Protein AF-A0A5N5CTV5-F1 (afdb_monomer_lite)

Organism: NCBI:txid45133

Sequence (169 aa):
MSIPQRLSPPIEELRQFYVGKDINDVPKPAAILDVAIARRHCQSMLDATRALGVGFRAHVKTHKTTQLALLQAGGTSSHTSSPTSPAHFIASTLPEIQHLVPALHSLRSAGRHPVTILYGIPLPPSHVPRLAALARSLGPGTVAVMLDHPSQLASLALFAQLAGFPAGV

Radius of gyration: 18.11 Å; chains: 1; bounding box: 42×44×49 Å

Foldseek 3Di:
DDDDDDDDPPPVVVCVVPPPDDPVPDDPPDDDDDPVVLLVVLVVVVVVCVVVVHDDAAECAVPLDLVSLCSNQVHDDDPPPDLARARHYEYQDLVSLVNCLVVLVVNVVSSYPPAAYENPDADDLVCLLSVLVSDLSNDPPHYAYDHDDPVCVVSQVSSCVNNVHGHHD

pLDDT: mean 91.39, std 12.61, range [36.88, 98.69]

Secondary structure (DSSP, 8-state):
-PPP--PPPPHHHHHHHHTT--GGGS-SS-----HHHHHHHHHHHHHHHHHHT----EEGGGT--HHHHHHHTT-SS-TT--TT--EEEEESSHHHHHHHHHHHHHHHHTT--SEEEEEEEE--GGGHHHHHHHHHHH-TTSEEEE-SSGGGHHHHHHHHHHHSSPPB-

InterPro domains:
  IPR029066 PLP-binding barrel [G3DSA:3.20.20.10] (36-169)
  IPR051466 D-amino acid metabolism enzyme [PTHR28004] (19-169)

Structure (mmCIF, N/CA/C/O backbone):
data_AF-A0A5N5CTV5-F1
#
_entry.id   AF-A0A5N5CTV5-F1
#
loop_
_atom_site.group_PDB
_atom_site.id
_atom_site.type_symbol
_atom_site.label_atom_id
_atom_site.label_alt_id
_atom_site.label_comp_id
_atom_site.label_asym_id
_atom_site.label_entity_id
_atom_site.label_seq_id
_atom_site.pdbx_PDB_ins_code
_atom_site.Cartn_x
_atom_site.Cartn_y
_atom_site.Cartn_z
_atom_site.occupancy
_atom_site.B_iso_or_equiv
_atom_site.auth_seq_id
_atom_site.auth_comp_id
_atom_site.auth_asym_id
_atom_site.auth_atom_id
_atom_site.pdbx_PDB_model_num
ATOM 1 N N . MET A 1 1 ? 11.169 23.265 -1.125 1.00 43.56 1 MET A N 1
ATOM 2 C CA . MET A 1 1 ? 12.251 22.810 -2.025 1.00 43.56 1 MET A CA 1
ATOM 3 C C . MET A 1 1 ? 11.963 21.376 -2.439 1.00 43.56 1 MET A C 1
ATOM 5 O O . MET A 1 1 ? 11.610 20.583 -1.574 1.00 43.56 1 MET A O 1
ATOM 9 N N . SER A 1 2 ? 12.042 21.048 -3.729 1.00 60.78 2 SER A N 1
ATOM 10 C CA . SER A 1 2 ? 11.920 19.664 -4.202 1.00 60.78 2 SER A CA 1
ATOM 11 C C . SER A 1 2 ? 13.184 18.886 -3.838 1.00 60.78 2 SER A C 1
ATOM 13 O O . SER A 1 2 ? 14.287 19.323 -4.157 1.00 60.78 2 SER A O 1
ATOM 15 N N . ILE A 1 3 ? 13.032 17.749 -3.164 1.00 67.25 3 ILE A N 1
ATOM 16 C CA . ILE A 1 3 ? 14.149 16.851 -2.851 1.00 67.25 3 ILE A CA 1
ATOM 17 C C . ILE A 1 3 ? 14.692 16.294 -4.181 1.00 67.25 3 ILE A C 1
ATOM 19 O O . ILE A 1 3 ? 13.878 15.806 -4.969 1.00 67.25 3 ILE A O 1
ATOM 23 N N . PRO A 1 4 ? 16.010 16.339 -4.456 1.00 65.81 4 PRO A N 1
ATOM 24 C CA . PRO A 1 4 ? 16.580 15.731 -5.656 1.00 65.81 4 PRO A CA 1
ATOM 25 C C . PRO A 1 4 ? 16.233 14.240 -5.716 1.00 65.81 4 PRO A C 1
ATOM 27 O O . PRO A 1 4 ? 16.532 13.490 -4.787 1.00 65.81 4 PRO A O 1
ATOM 30 N N . GLN A 1 5 ? 15.585 13.807 -6.796 1.00 67.88 5 GLN A N 1
ATOM 31 C CA . GLN A 1 5 ? 15.251 12.401 -7.024 1.00 67.88 5 GLN A CA 1
ATOM 32 C C . GLN A 1 5 ? 16.053 11.870 -8.207 1.00 67.88 5 GLN A C 1
ATOM 34 O O . GLN A 1 5 ? 16.135 12.518 -9.250 1.00 67.88 5 GLN A O 1
ATOM 39 N N . ARG A 1 6 ? 16.623 10.669 -8.064 1.00 74.88 6 ARG A N 1
ATOM 40 C CA . ARG A 1 6 ? 17.138 9.918 -9.212 1.00 74.88 6 ARG A CA 1
ATOM 41 C C . ARG A 1 6 ? 15.937 9.532 -10.073 1.00 74.88 6 ARG A C 1
ATOM 43 O O . ARG A 1 6 ? 15.120 8.719 -9.647 1.00 74.88 6 ARG A O 1
ATOM 50 N N . LEU A 1 7 ? 15.829 10.130 -11.254 1.00 74.44 7 LEU A N 1
ATOM 51 C CA . LEU A 1 7 ? 14.768 9.805 -12.200 1.00 74.44 7 LEU A CA 1
ATOM 52 C C . LEU A 1 7 ? 15.008 8.399 -12.754 1.00 74.44 7 LEU A C 1
ATOM 54 O O . LEU A 1 7 ? 16.109 8.075 -13.199 1.00 74.44 7 LEU A O 1
ATOM 58 N N . SER A 1 8 ? 13.983 7.552 -12.697 1.00 79.06 8 SER A N 1
ATOM 59 C CA . SER A 1 8 ? 13.979 6.313 -13.470 1.00 79.06 8 SER A CA 1
ATOM 60 C C . SER A 1 8 ? 13.795 6.653 -14.952 1.00 79.06 8 SER A C 1
ATOM 62 O O . SER A 1 8 ? 13.050 7.591 -15.251 1.00 79.06 8 SER A O 1
ATOM 64 N N . PRO A 1 9 ? 14.425 5.904 -15.874 1.00 88.81 9 PRO A N 1
ATOM 65 C CA . PRO A 1 9 ? 14.147 6.049 -17.296 1.00 88.81 9 PRO A CA 1
ATOM 66 C C . PRO A 1 9 ? 12.643 5.901 -17.583 1.00 88.81 9 PRO A C 1
ATOM 68 O O . PRO A 1 9 ? 11.956 5.162 -16.861 1.00 88.81 9 PRO A O 1
ATOM 71 N N . PRO A 1 10 ? 12.113 6.573 -18.619 1.00 91.06 10 PRO A N 1
ATOM 72 C CA . PRO A 1 10 ? 10.740 6.383 -19.066 1.00 91.06 10 PRO A CA 1
ATOM 73 C C . PRO A 1 10 ? 10.404 4.901 -19.279 1.00 91.06 10 PRO A C 1
ATOM 75 O O . PRO A 1 10 ? 11.216 4.125 -19.781 1.00 91.06 10 PRO A O 1
ATOM 78 N N . ILE A 1 11 ? 9.172 4.506 -18.938 1.00 89.88 11 ILE A N 1
ATOM 79 C CA . ILE A 1 11 ? 8.720 3.106 -19.047 1.00 89.88 11 ILE A CA 1
ATOM 80 C C . ILE A 1 11 ? 8.881 2.546 -20.468 1.00 89.88 11 ILE A C 1
ATOM 82 O O . ILE A 1 11 ? 9.122 1.354 -20.633 1.00 89.88 11 ILE A O 1
ATOM 86 N N . GLU A 1 12 ? 8.759 3.398 -21.485 1.00 94.19 12 GLU A N 1
ATOM 87 C CA . GLU A 1 12 ? 8.838 2.988 -22.884 1.00 94.19 12 GLU A CA 1
ATOM 88 C C . GLU A 1 12 ? 10.271 2.677 -23.322 1.00 94.19 12 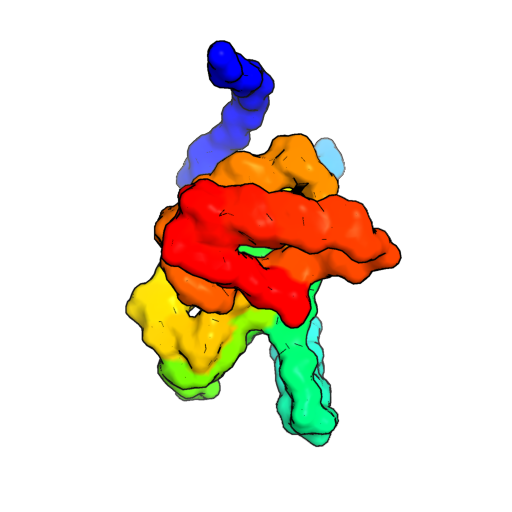GLU A C 1
ATOM 90 O O . GLU A 1 12 ? 10.499 1.671 -23.986 1.00 94.19 12 GLU A O 1
ATOM 95 N N . GLU A 1 13 ? 11.254 3.449 -22.855 1.00 94.62 13 GLU A N 1
ATOM 96 C CA . GLU A 1 13 ? 12.671 3.140 -23.077 1.00 94.62 13 GLU A CA 1
ATOM 97 C C . GLU A 1 13 ? 13.050 1.809 -22.417 1.00 94.62 13 GLU A C 1
ATOM 99 O O . GLU A 1 13 ? 13.717 0.969 -23.021 1.00 94.62 13 GLU A O 1
ATOM 104 N N . LEU A 1 14 ? 12.553 1.566 -21.198 1.00 93.56 14 LEU A N 1
ATOM 105 C CA . LEU A 1 14 ? 12.747 0.283 -20.521 1.00 93.56 14 LEU A CA 1
ATOM 106 C C . LEU A 1 14 ? 12.121 -0.869 -21.320 1.00 93.56 14 LEU A C 1
ATOM 108 O O . LEU A 1 14 ? 12.722 -1.935 -21.434 1.00 93.56 14 LEU A O 1
ATOM 112 N N . ARG A 1 15 ? 10.933 -0.676 -21.904 1.00 94.62 15 ARG A N 1
ATOM 113 C CA . ARG A 1 15 ? 10.295 -1.705 -22.736 1.00 94.62 15 ARG A CA 1
ATOM 114 C C . ARG A 1 15 ? 11.095 -2.005 -23.991 1.00 94.62 15 ARG A C 1
ATOM 116 O O . ARG A 1 15 ? 11.335 -3.175 -24.258 1.00 94.62 15 ARG A O 1
ATOM 123 N N . GLN A 1 16 ? 11.532 -0.980 -24.717 1.00 94.69 16 GLN A N 1
ATOM 124 C CA . GLN A 1 16 ? 12.362 -1.148 -25.911 1.00 94.69 16 GLN A CA 1
ATOM 125 C C . GLN A 1 16 ? 13.654 -1.909 -25.601 1.00 94.69 16 GLN A C 1
ATOM 127 O O . GLN A 1 16 ? 14.104 -2.726 -26.402 1.00 94.69 16 GLN A O 1
ATOM 132 N N . PHE A 1 17 ? 14.232 -1.670 -24.421 1.00 93.31 17 PHE A N 1
ATOM 133 C CA . PHE A 1 17 ? 15.456 -2.337 -24.005 1.00 93.31 17 PHE A CA 1
ATOM 134 C C . PHE A 1 17 ? 15.232 -3.800 -23.579 1.00 93.31 17 PHE A C 1
ATOM 136 O O . PHE A 1 17 ? 16.002 -4.668 -23.986 1.00 93.31 17 PHE A O 1
ATOM 143 N N . TYR A 1 18 ? 1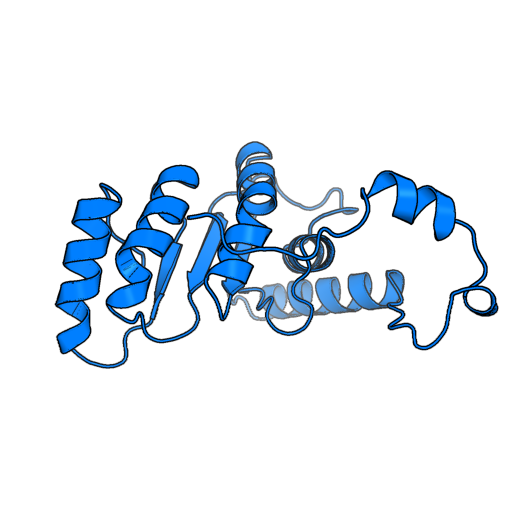4.197 -4.085 -22.775 1.00 94.25 18 TYR A N 1
ATOM 144 C CA . TYR A 1 18 ? 14.025 -5.386 -22.105 1.00 94.25 18 TYR A CA 1
ATOM 145 C C . TYR A 1 18 ? 12.999 -6.335 -22.746 1.00 94.25 18 TYR A C 1
ATOM 147 O O . TYR A 1 18 ? 13.111 -7.549 -22.577 1.00 94.25 18 TYR A O 1
ATOM 155 N N . VAL A 1 19 ? 11.970 -5.838 -23.438 1.00 95.19 19 VAL A N 1
ATOM 156 C CA . VAL A 1 19 ? 10.891 -6.694 -23.964 1.00 95.19 19 VAL A CA 1
ATOM 157 C C . VAL A 1 19 ? 11.394 -7.509 -25.156 1.00 95.19 19 VAL A C 1
ATOM 159 O O . VAL A 1 19 ? 11.994 -6.975 -26.083 1.00 95.19 19 VAL A O 1
ATOM 162 N N . GLY A 1 20 ? 11.132 -8.819 -25.131 1.00 95.19 20 GLY A N 1
ATOM 163 C CA . GLY A 1 20 ? 11.541 -9.754 -26.185 1.00 95.19 20 GLY A CA 1
ATOM 164 C C . GLY A 1 20 ? 13.004 -10.204 -26.114 1.00 95.19 20 GLY A C 1
ATOM 165 O O . GLY A 1 20 ? 13.420 -10.994 -26.956 1.00 95.19 20 GLY A O 1
ATOM 166 N N . LYS A 1 21 ? 13.782 -9.730 -25.132 1.00 94.44 21 LYS A N 1
ATOM 167 C CA . LYS A 1 21 ? 15.146 -10.213 -24.879 1.00 94.44 21 LYS A CA 1
ATOM 168 C C . LYS A 1 21 ? 15.129 -11.558 -24.161 1.00 94.44 21 LYS A C 1
ATOM 170 O O . LYS A 1 21 ? 14.240 -11.815 -23.347 1.00 94.44 21 LYS A O 1
ATOM 175 N N . ASP A 1 22 ? 16.141 -12.380 -24.428 1.00 95.81 22 ASP A N 1
ATOM 176 C CA . ASP A 1 22 ? 16.405 -13.557 -23.609 1.00 95.81 22 ASP A CA 1
ATOM 177 C C . ASP A 1 22 ? 16.900 -13.119 -22.221 1.00 95.81 22 ASP A C 1
ATOM 179 O O . ASP A 1 22 ? 17.615 -12.124 -22.074 1.00 95.81 22 ASP A O 1
ATOM 183 N N . ILE A 1 23 ? 16.524 -13.863 -21.180 1.00 94.25 23 ILE A N 1
ATOM 184 C CA . ILE A 1 23 ? 16.928 -13.582 -19.794 1.00 94.25 23 ILE A CA 1
ATOM 185 C C . ILE A 1 23 ? 18.457 -13.546 -19.628 1.00 94.25 23 ILE A C 1
ATOM 187 O O . ILE A 1 23 ? 18.971 -12.825 -18.772 1.00 94.25 23 ILE A O 1
ATOM 191 N N . ASN A 1 24 ? 19.194 -14.293 -20.453 1.00 94.94 24 ASN A N 1
ATOM 192 C CA . ASN A 1 24 ? 20.650 -14.345 -20.409 1.00 94.94 24 ASN A CA 1
ATOM 193 C C . ASN A 1 24 ? 21.316 -13.065 -20.932 1.00 94.94 24 ASN A C 1
ATOM 195 O O . ASN A 1 24 ? 22.446 -12.786 -20.514 1.00 94.94 24 ASN A O 1
ATOM 199 N N 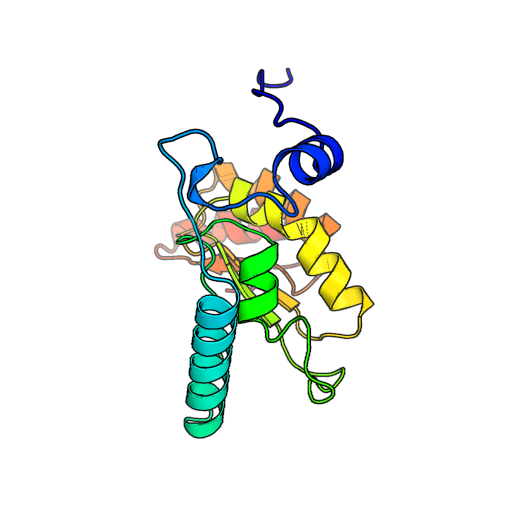. ASP A 1 25 ? 20.602 -12.283 -21.749 1.00 94.44 25 ASP A N 1
ATOM 200 C CA . ASP A 1 25 ? 21.063 -11.029 -22.362 1.00 94.44 25 ASP A CA 1
ATOM 201 C C . ASP A 1 25 ? 20.769 -9.792 -21.497 1.00 94.44 25 ASP A C 1
ATOM 203 O O . ASP A 1 25 ? 21.207 -8.680 -21.798 1.00 94.44 25 ASP A O 1
ATOM 207 N N . VAL A 1 26 ? 20.024 -9.963 -20.402 1.00 93.94 26 VAL A N 1
ATOM 208 C CA . VAL A 1 26 ? 19.707 -8.885 -19.459 1.00 93.94 26 VAL A CA 1
ATOM 209 C C . VAL A 1 26 ? 20.959 -8.517 -18.637 1.00 93.94 26 VAL A C 1
ATOM 211 O O . VAL A 1 26 ? 21.629 -9.421 -18.126 1.00 93.94 26 VAL A O 1
ATOM 214 N N . PRO A 1 27 ? 21.283 -7.215 -18.447 1.00 93.19 27 PRO A N 1
ATOM 215 C CA . PRO A 1 27 ? 22.372 -6.772 -17.576 1.00 93.19 27 PRO A CA 1
ATOM 216 C C . PRO A 1 27 ? 22.260 -7.343 -16.158 1.00 93.19 27 PRO A C 1
ATOM 218 O O . PRO A 1 27 ? 21.211 -7.253 -15.524 1.00 93.19 27 PRO A O 1
ATOM 221 N N . LYS A 1 28 ? 23.357 -7.914 -15.649 1.00 93.44 28 LYS A N 1
ATOM 222 C CA . LYS A 1 28 ? 23.420 -8.584 -14.339 1.00 93.44 28 LYS A CA 1
ATOM 223 C C . LYS A 1 28 ? 24.148 -7.694 -13.317 1.00 93.44 28 LYS A C 1
ATOM 225 O O . LYS A 1 28 ? 25.105 -7.021 -13.697 1.00 93.44 28 LYS A O 1
ATOM 230 N N . PRO A 1 29 ? 23.763 -7.715 -12.027 1.00 94.44 29 PRO A N 1
ATOM 231 C CA . PRO A 1 29 ? 22.701 -8.530 -11.433 1.00 94.44 29 PRO A CA 1
ATOM 232 C C . PRO A 1 29 ? 21.296 -8.009 -11.772 1.00 94.44 29 PRO A C 1
ATOM 234 O O . PRO A 1 29 ? 21.056 -6.804 -11.769 1.00 94.44 29 PRO A O 1
ATOM 237 N N . ALA A 1 30 ? 20.357 -8.928 -12.009 1.00 92.50 30 ALA A N 1
ATOM 238 C CA . ALA A 1 30 ? 18.956 -8.613 -12.275 1.00 92.50 30 ALA A CA 1
ATOM 239 C C . ALA A 1 30 ? 18.029 -9.454 -11.393 1.00 92.50 30 ALA A C 1
ATOM 241 O O . ALA A 1 30 ? 18.211 -10.663 -11.256 1.00 92.50 30 ALA A O 1
ATOM 242 N N . ALA A 1 31 ? 17.009 -8.812 -10.821 1.00 93.69 31 ALA A N 1
ATOM 243 C CA . ALA A 1 31 ? 15.904 -9.507 -10.173 1.00 93.69 31 ALA A CA 1
ATOM 244 C C . ALA A 1 31 ? 14.870 -9.886 -11.240 1.00 93.69 31 ALA A C 1
ATOM 246 O O . ALA A 1 31 ? 14.235 -9.008 -11.826 1.00 93.69 31 ALA A O 1
ATOM 247 N N . ILE A 1 32 ? 14.708 -11.184 -11.491 1.00 94.00 32 ILE A N 1
ATOM 248 C CA . ILE A 1 32 ? 13.775 -11.700 -12.495 1.00 94.00 32 ILE A CA 1
ATOM 249 C C . ILE A 1 32 ? 12.552 -12.295 -11.805 1.00 94.00 32 ILE A C 1
ATOM 251 O O . ILE A 1 32 ? 12.667 -13.028 -10.824 1.00 94.00 32 ILE A O 1
ATOM 255 N N . LEU A 1 33 ? 11.374 -11.975 -12.335 1.00 94.88 33 LEU A N 1
ATOM 256 C CA . LEU A 1 33 ? 10.100 -12.504 -11.871 1.00 94.88 33 LEU A CA 1
ATOM 257 C C . LEU A 1 33 ? 9.446 -13.293 -12.998 1.00 94.88 33 LEU A C 1
ATOM 259 O O . LEU A 1 33 ? 9.125 -12.736 -14.047 1.00 94.88 33 LEU A O 1
ATOM 263 N N . ASP A 1 34 ? 9.193 -14.573 -12.751 1.00 95.81 34 ASP A N 1
ATOM 264 C CA . ASP A 1 34 ? 8.312 -15.357 -13.606 1.00 95.81 34 ASP A CA 1
ATOM 265 C C . ASP A 1 34 ? 6.863 -14.886 -13.393 1.00 95.81 34 ASP A C 1
ATOM 267 O O . ASP A 1 34 ? 6.252 -15.078 -12.334 1.00 95.81 34 ASP A O 1
ATOM 271 N N . VAL A 1 35 ? 6.314 -14.235 -14.419 1.00 93.44 35 VAL A N 1
ATOM 272 C CA . VAL A 1 35 ? 4.964 -13.664 -14.393 1.00 93.44 35 VAL A CA 1
ATOM 273 C C . VAL A 1 35 ? 3.891 -14.752 -14.291 1.00 93.44 35 VAL A C 1
ATOM 275 O O . VAL A 1 35 ? 2.859 -14.517 -13.660 1.00 93.44 35 VAL A O 1
ATOM 278 N N . ALA A 1 36 ? 4.104 -15.938 -14.868 1.00 95.06 36 ALA A N 1
ATOM 279 C CA . ALA A 1 36 ? 3.150 -17.041 -14.787 1.00 95.06 36 ALA A CA 1
ATOM 280 C C . ALA A 1 36 ? 3.081 -17.594 -13.358 1.00 95.06 36 ALA A C 1
ATOM 282 O O . ALA A 1 36 ? 1.990 -17.799 -12.818 1.00 95.06 36 ALA A O 1
ATOM 283 N N . ILE A 1 37 ? 4.235 -17.743 -12.704 1.00 96.44 37 ILE A N 1
ATOM 284 C CA . ILE A 1 37 ? 4.311 -18.142 -11.294 1.00 96.44 37 ILE A CA 1
ATOM 285 C C . ILE A 1 37 ? 3.669 -17.080 -10.395 1.00 96.44 37 ILE A C 1
ATOM 287 O O . ILE A 1 37 ? 2.859 -17.421 -9.532 1.00 96.44 37 ILE A O 1
ATOM 291 N N . ALA A 1 38 ? 3.962 -15.795 -10.615 1.00 95.44 38 ALA A N 1
ATOM 292 C CA . ALA A 1 38 ? 3.361 -14.711 -9.841 1.00 95.44 38 ALA A CA 1
ATOM 293 C C . ALA A 1 38 ? 1.827 -14.682 -9.968 1.00 95.44 38 ALA A C 1
ATOM 295 O O . ALA A 1 38 ? 1.128 -14.561 -8.958 1.00 95.44 38 ALA A O 1
ATOM 296 N N . ARG A 1 39 ? 1.295 -14.855 -11.188 1.00 94.88 39 ARG A N 1
ATOM 297 C CA . ARG A 1 39 ? -0.150 -14.985 -11.448 1.00 94.88 39 ARG A CA 1
ATOM 298 C C . ARG A 1 39 ? -0.745 -16.170 -10.696 1.00 94.88 39 ARG A C 1
ATOM 300 O O . ARG A 1 39 ? -1.731 -15.994 -9.985 1.00 94.88 39 ARG A O 1
ATOM 307 N N . ARG A 1 40 ? -0.118 -17.348 -10.797 1.00 95.81 40 ARG A N 1
ATOM 308 C CA . ARG A 1 40 ? -0.556 -18.562 -10.095 1.00 95.81 40 ARG A CA 1
ATOM 309 C C . ARG A 1 40 ? -0.602 -18.346 -8.584 1.00 95.81 40 ARG A C 1
ATOM 311 O O . ARG A 1 40 ? -1.611 -18.657 -7.971 1.00 95.81 40 ARG A O 1
ATOM 318 N N . HIS A 1 41 ? 0.444 -17.771 -7.990 1.00 96.31 41 HIS A N 1
ATOM 319 C CA . HIS A 1 41 ? 0.491 -17.514 -6.547 1.00 96.31 41 HIS A CA 1
ATOM 320 C C . HIS A 1 41 ? -0.594 -16.531 -6.090 1.00 96.31 41 HIS A C 1
ATOM 322 O O . HIS A 1 41 ? -1.233 -16.764 -5.064 1.00 96.31 41 HIS A O 1
ATOM 328 N N . CYS A 1 42 ? -0.842 -15.462 -6.855 1.00 95.31 42 CYS A N 1
ATOM 329 C CA . CYS A 1 42 ? -1.931 -14.531 -6.554 1.00 95.31 42 CYS A CA 1
ATOM 330 C C . CYS A 1 42 ? -3.292 -15.238 -6.620 1.00 95.31 42 CYS A C 1
ATOM 332 O O . CYS A 1 42 ? -4.094 -15.105 -5.699 1.00 95.31 42 CYS A O 1
ATOM 334 N N . GLN A 1 43 ? -3.524 -16.035 -7.667 1.00 94.44 43 GLN A N 1
ATOM 335 C CA . GLN A 1 43 ? -4.774 -16.769 -7.844 1.00 94.44 43 GLN A CA 1
ATOM 336 C C . GLN A 1 43 ? -5.001 -17.797 -6.727 1.00 94.44 43 GLN A C 1
ATOM 338 O O . GLN A 1 43 ? -6.078 -17.813 -6.139 1.00 94.44 43 GLN A O 1
ATOM 343 N N . SER A 1 44 ? -3.981 -18.582 -6.361 1.00 96.19 44 SER A N 1
ATOM 344 C CA . SER A 1 44 ? -4.077 -19.549 -5.260 1.00 96.19 44 SER A CA 1
ATOM 345 C C . SER A 1 44 ? -4.441 -18.884 -3.931 1.00 96.19 44 SER A C 1
ATOM 347 O O . SER A 1 44 ? -5.254 -19.427 -3.188 1.00 96.19 44 SER A O 1
ATOM 349 N N . MET A 1 45 ? -3.898 -17.696 -3.638 1.00 95.94 45 MET A N 1
ATOM 350 C CA . MET A 1 45 ? -4.282 -16.952 -2.434 1.00 95.94 45 MET A CA 1
ATOM 351 C C . MET A 1 45 ? -5.726 -16.451 -2.484 1.00 95.94 45 MET A C 1
ATOM 353 O O . MET A 1 45 ? -6.445 -16.568 -1.492 1.00 95.94 45 MET A O 1
ATOM 357 N N . LEU A 1 46 ? -6.171 -15.924 -3.627 1.00 93.94 46 LEU A N 1
ATOM 358 C CA . LEU A 1 46 ? -7.557 -15.487 -3.801 1.00 93.94 46 LEU A CA 1
ATOM 359 C C . LEU A 1 46 ? -8.532 -16.659 -3.640 1.00 93.94 46 LEU A C 1
ATOM 361 O O . LEU A 1 46 ? -9.527 -16.536 -2.928 1.00 93.94 46 LEU A O 1
ATOM 365 N N . ASP A 1 47 ? -8.227 -17.809 -4.237 1.00 94.75 47 ASP A N 1
ATOM 366 C CA . ASP A 1 47 ? -9.048 -19.013 -4.117 1.00 94.75 47 ASP A CA 1
ATOM 367 C C . ASP A 1 47 ? -9.081 -19.542 -2.680 1.00 94.75 47 ASP A C 1
ATOM 369 O O . ASP A 1 47 ? -10.161 -19.851 -2.178 1.00 94.75 47 ASP A O 1
ATOM 373 N N . ALA A 1 48 ? -7.942 -19.553 -1.981 1.00 96.75 48 ALA A N 1
ATOM 374 C CA . ALA A 1 48 ? -7.879 -19.927 -0.570 1.00 96.75 48 ALA A CA 1
ATOM 375 C C . ALA A 1 48 ? -8.732 -18.998 0.309 1.00 96.75 48 ALA A C 1
ATOM 377 O O . ALA A 1 48 ? -9.522 -19.470 1.123 1.00 96.75 48 ALA A O 1
ATOM 378 N N . THR A 1 49 ? -8.634 -17.678 0.122 1.00 95.31 49 THR A N 1
ATOM 379 C CA . THR A 1 49 ? -9.433 -16.712 0.902 1.00 95.31 49 THR A CA 1
ATOM 380 C C . THR A 1 49 ? -10.932 -16.852 0.630 1.00 95.31 49 THR A C 1
ATOM 382 O O . THR A 1 49 ? -11.727 -16.772 1.565 1.00 95.31 49 THR A O 1
ATOM 385 N N . ARG A 1 50 ? -11.320 -17.169 -0.617 1.00 93.00 50 ARG A N 1
ATOM 386 C CA . ARG A 1 50 ? -12.709 -17.474 -0.988 1.00 93.00 50 ARG A CA 1
ATOM 387 C C . ARG A 1 50 ? -13.200 -18.759 -0.325 1.00 93.00 50 ARG A C 1
ATOM 389 O O . ARG A 1 50 ? -14.292 -18.759 0.230 1.00 93.00 50 ARG A O 1
ATOM 396 N N . ALA A 1 51 ? -12.400 -19.825 -0.360 1.00 95.94 51 ALA A N 1
ATOM 397 C CA . ALA A 1 51 ? -12.733 -21.105 0.266 1.00 95.94 51 ALA A CA 1
ATOM 398 C C . ALA A 1 51 ? -12.886 -20.988 1.792 1.00 95.94 51 ALA A C 1
ATOM 400 O O . ALA A 1 51 ? -13.741 -21.644 2.375 1.00 95.94 51 ALA A O 1
ATOM 401 N N . LEU A 1 52 ? -12.087 -20.125 2.426 1.00 97.69 52 LEU A N 1
ATOM 402 C CA . LEU A 1 52 ? -12.141 -19.856 3.865 1.00 97.69 52 LEU A CA 1
ATOM 403 C C . LEU A 1 52 ? -13.197 -18.810 4.263 1.00 97.69 52 LEU A C 1
ATOM 405 O O . LEU A 1 52 ? -13.426 -18.614 5.452 1.00 97.69 52 LEU A O 1
ATOM 409 N N . GLY A 1 53 ? -13.820 -18.117 3.304 1.00 94.69 53 GLY A N 1
ATOM 410 C CA . GLY A 1 53 ? -14.798 -17.060 3.5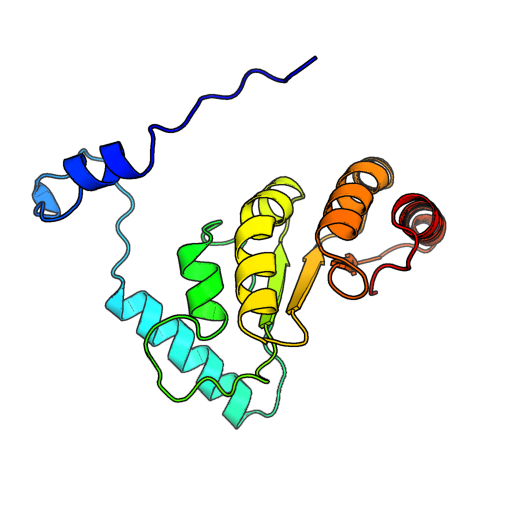84 1.00 94.69 53 GLY A CA 1
ATOM 411 C C . GLY A 1 53 ? -14.208 -15.825 4.278 1.00 94.69 53 GLY A C 1
ATOM 412 O O . GLY A 1 53 ? -14.920 -15.132 5.001 1.00 94.69 53 GLY A O 1
ATOM 413 N N . VAL A 1 54 ? -12.915 -15.542 4.081 1.00 96.00 54 VAL A N 1
ATOM 414 C CA . VAL A 1 54 ? -12.214 -14.411 4.713 1.00 96.00 54 VAL A CA 1
ATOM 415 C C . VAL A 1 54 ? -11.870 -13.317 3.706 1.00 96.00 54 VAL A C 1
ATOM 417 O O . VAL A 1 54 ? -11.649 -13.572 2.523 1.00 96.00 54 VAL A O 1
ATOM 420 N N . GLY A 1 55 ? -11.781 -12.075 4.185 1.00 91.75 55 GLY A N 1
ATOM 421 C CA . GLY A 1 55 ? -11.274 -10.963 3.384 1.00 91.75 55 GLY A CA 1
ATOM 422 C C . GLY A 1 55 ? -9.771 -11.085 3.120 1.00 91.75 55 GLY A C 1
ATOM 423 O O . GLY A 1 55 ? -9.017 -11.587 3.953 1.00 91.75 55 GLY A O 1
ATOM 424 N N . PHE A 1 56 ? -9.320 -10.568 1.977 1.00 95.19 56 PHE A N 1
ATOM 425 C CA . PHE A 1 56 ? -7.903 -10.511 1.627 1.00 95.19 56 PHE A CA 1
ATOM 426 C C . PHE A 1 56 ? -7.436 -9.068 1.472 1.00 95.19 56 PHE A C 1
ATOM 428 O O . PHE A 1 56 ? -8.058 -8.278 0.760 1.00 95.19 56 PHE A O 1
ATOM 435 N N . ARG A 1 57 ? -6.316 -8.734 2.120 1.00 96.75 57 ARG A N 1
ATOM 436 C CA . ARG A 1 57 ? -5.641 -7.448 1.962 1.00 96.75 57 ARG A CA 1
ATOM 437 C C . ARG A 1 57 ? -4.206 -7.670 1.494 1.00 96.75 57 ARG A C 1
ATOM 439 O O . ARG A 1 57 ? -3.360 -8.157 2.238 1.00 96.75 57 ARG A O 1
ATOM 446 N N . ALA A 1 58 ? -3.938 -7.287 0.255 1.00 96.75 58 ALA A N 1
ATOM 447 C CA . ALA A 1 58 ? -2.666 -7.483 -0.415 1.00 96.75 58 ALA A CA 1
ATOM 448 C C . ALA A 1 58 ? -1.585 -6.559 0.162 1.00 96.75 58 ALA A C 1
ATOM 450 O O . ALA A 1 58 ? -1.638 -5.337 0.000 1.00 96.75 58 ALA A O 1
ATOM 451 N N . HIS A 1 59 ? -0.590 -7.122 0.849 1.00 97.94 59 HIS A N 1
ATOM 452 C CA . HIS A 1 59 ? 0.521 -6.330 1.365 1.00 97.94 59 HIS A CA 1
ATOM 453 C C . HIS A 1 59 ? 1.603 -6.131 0.300 1.00 97.94 59 HIS A C 1
ATOM 455 O O . HIS A 1 59 ? 2.266 -7.073 -0.126 1.00 97.94 59 HIS A O 1
ATOM 461 N N . VAL A 1 60 ? 1.831 -4.872 -0.069 1.00 97.06 60 VAL A N 1
ATOM 462 C CA . VAL A 1 60 ? 2.700 -4.490 -1.192 1.00 97.06 60 VAL A CA 1
ATOM 463 C C . VAL A 1 60 ? 4.182 -4.415 -0.783 1.00 97.06 60 VAL A C 1
ATOM 465 O O . VAL A 1 60 ? 5.052 -4.309 -1.641 1.00 97.06 60 VAL A O 1
ATOM 468 N N . LYS A 1 61 ? 4.526 -4.523 0.513 1.00 96.50 61 LYS A N 1
ATOM 469 C CA . LYS A 1 61 ? 5.903 -4.297 1.009 1.00 96.50 61 LYS A CA 1
ATOM 470 C C . LYS A 1 61 ? 6.959 -5.185 0.350 1.00 96.50 61 LYS A C 1
ATOM 472 O O . LYS A 1 61 ? 8.101 -4.756 0.224 1.00 96.50 61 LYS A O 1
ATOM 477 N N . THR A 1 62 ? 6.579 -6.401 -0.049 1.00 96.25 62 THR A N 1
ATOM 478 C CA . THR A 1 62 ? 7.500 -7.408 -0.587 1.00 96.25 62 THR A CA 1
ATOM 479 C C . THR A 1 62 ? 8.020 -7.024 -1.966 1.00 96.25 62 THR A C 1
ATOM 481 O O . THR A 1 62 ? 9.195 -7.214 -2.247 1.00 96.25 62 THR A O 1
ATOM 484 N N . HIS A 1 63 ? 7.158 -6.479 -2.825 1.00 95.81 63 HIS A N 1
ATOM 485 C CA . HIS A 1 63 ? 7.503 -6.190 -4.219 1.00 95.81 63 HIS A CA 1
ATOM 486 C C . HIS A 1 63 ? 7.491 -4.695 -4.547 1.00 95.81 63 HIS A C 1
ATOM 488 O O . HIS A 1 63 ? 8.219 -4.270 -5.434 1.00 95.81 63 HIS A O 1
ATOM 494 N N . LYS A 1 64 ? 6.683 -3.888 -3.848 1.00 95.88 64 LYS A N 1
ATOM 495 C CA . LYS A 1 64 ? 6.555 -2.429 -4.030 1.00 95.88 64 LYS A CA 1
ATOM 496 C C . LYS A 1 64 ? 6.249 -2.000 -5.472 1.00 95.88 64 LYS A C 1
ATOM 498 O O . LYS A 1 64 ? 6.586 -0.896 -5.880 1.00 95.88 64 LYS A O 1
ATOM 503 N N . THR A 1 65 ? 5.586 -2.871 -6.231 1.00 94.81 65 THR A N 1
ATOM 504 C CA . THR A 1 65 ? 5.190 -2.632 -7.627 1.00 94.81 65 THR A CA 1
ATOM 505 C C . THR A 1 65 ? 3.677 -2.574 -7.786 1.00 94.81 65 THR A C 1
ATOM 507 O O . THR A 1 65 ? 2.939 -3.385 -7.220 1.00 94.81 65 THR A O 1
ATOM 510 N N . THR A 1 66 ? 3.220 -1.648 -8.628 1.00 94.69 66 THR A N 1
ATOM 511 C CA . THR A 1 66 ? 1.807 -1.511 -9.004 1.00 94.69 66 THR A CA 1
ATOM 512 C C . THR A 1 66 ? 1.280 -2.756 -9.725 1.00 94.69 66 THR A C 1
ATOM 514 O O . THR A 1 66 ? 0.175 -3.216 -9.453 1.00 94.69 66 THR A O 1
ATOM 517 N N . GLN A 1 67 ? 2.081 -3.345 -10.612 1.00 93.81 67 GLN A N 1
ATOM 518 C CA . GLN A 1 67 ? 1.687 -4.477 -11.450 1.00 93.81 67 GLN A CA 1
ATOM 519 C C . GLN A 1 67 ? 1.341 -5.717 -10.614 1.00 93.81 67 GLN A C 1
ATOM 521 O O . GLN A 1 67 ? 0.296 -6.329 -10.828 1.00 93.81 67 GLN A O 1
ATOM 526 N N . LEU A 1 68 ? 2.181 -6.068 -9.632 1.00 95.31 68 LEU A N 1
ATOM 527 C CA . LEU A 1 68 ? 1.894 -7.197 -8.743 1.00 95.31 68 LEU A CA 1
ATOM 528 C C . LEU A 1 68 ? 0.785 -6.875 -7.739 1.00 95.31 68 LEU A C 1
ATOM 530 O O . LEU A 1 68 ? 0.005 -7.767 -7.430 1.00 95.31 68 LEU A O 1
ATOM 534 N N . ALA A 1 69 ? 0.651 -5.622 -7.287 1.00 95.88 69 ALA A N 1
ATOM 535 C CA . ALA A 1 69 ? -0.479 -5.234 -6.441 1.00 95.88 69 ALA A CA 1
ATOM 536 C C . ALA A 1 69 ? -1.811 -5.481 -7.170 1.00 95.88 69 ALA A C 1
ATOM 538 O O . ALA A 1 69 ? -2.722 -6.102 -6.626 1.00 95.88 69 ALA A O 1
ATOM 539 N N . LEU A 1 70 ? -1.906 -5.073 -8.440 1.00 94.00 70 LEU A N 1
ATOM 540 C CA . LEU A 1 70 ? -3.085 -5.340 -9.264 1.00 94.00 70 LEU A CA 1
ATOM 541 C C . LEU A 1 70 ? -3.336 -6.844 -9.432 1.00 94.00 70 LEU A C 1
ATOM 543 O O . LEU A 1 70 ? -4.477 -7.274 -9.295 1.00 94.00 70 LEU A O 1
ATOM 547 N N . LEU A 1 71 ? -2.293 -7.653 -9.647 1.00 93.56 71 LEU A N 1
ATOM 548 C CA . LEU A 1 71 ? -2.419 -9.115 -9.709 1.00 93.56 71 LEU A CA 1
ATOM 549 C C . LEU A 1 71 ? -2.940 -9.718 -8.396 1.00 93.56 71 LEU A C 1
ATOM 551 O O . LEU A 1 71 ? -3.842 -10.553 -8.429 1.00 93.56 71 LEU A O 1
ATOM 555 N N . GLN A 1 72 ? -2.446 -9.256 -7.244 1.00 94.56 72 GLN A N 1
ATOM 556 C CA . GLN A 1 72 ? -2.926 -9.686 -5.925 1.00 94.56 72 GLN A CA 1
ATOM 557 C C . GLN A 1 72 ? -4.395 -9.315 -5.678 1.00 94.56 72 GLN A C 1
ATOM 559 O O . GLN A 1 72 ? -5.073 -9.994 -4.914 1.00 94.56 72 GLN A O 1
ATOM 564 N N . ALA A 1 73 ? -4.903 -8.271 -6.336 1.00 91.50 73 ALA A N 1
ATOM 565 C CA . ALA A 1 73 ? -6.314 -7.890 -6.310 1.00 91.50 73 ALA A CA 1
ATOM 566 C C . ALA A 1 73 ? -7.163 -8.608 -7.384 1.00 91.50 73 ALA A C 1
ATOM 568 O O . ALA A 1 73 ? -8.309 -8.227 -7.624 1.00 91.50 73 ALA A O 1
ATOM 569 N N . GLY A 1 74 ? -6.622 -9.618 -8.074 1.00 86.94 74 GLY A N 1
ATOM 570 C CA . GLY A 1 74 ? -7.321 -10.326 -9.153 1.00 86.94 74 GLY A CA 1
ATOM 571 C C . GLY A 1 74 ? -7.452 -9.486 -10.427 1.00 86.94 74 GLY A C 1
ATOM 572 O O . GLY A 1 74 ? -8.465 -9.545 -11.123 1.00 86.94 74 GLY A O 1
ATOM 573 N N . GLY A 1 75 ? -6.475 -8.615 -10.686 1.00 71.69 75 GLY A N 1
ATOM 574 C CA . GLY A 1 75 ? -6.386 -7.759 -11.861 1.00 71.69 75 GLY A CA 1
ATOM 575 C C . GLY A 1 75 ? -5.616 -8.419 -13.005 1.00 71.69 75 GLY A C 1
ATOM 576 O O . GLY A 1 75 ? -4.459 -8.799 -12.854 1.00 71.69 75 GLY A O 1
ATOM 577 N N . THR A 1 76 ? -6.244 -8.429 -14.183 1.00 54.28 76 THR A N 1
ATOM 578 C CA . THR A 1 76 ? -5.772 -8.896 -15.503 1.00 54.28 76 THR A CA 1
ATOM 579 C C . THR A 1 76 ? -5.885 -10.408 -15.737 1.00 54.28 76 THR A C 1
ATOM 581 O O . THR A 1 76 ? -5.117 -11.181 -15.173 1.00 54.28 76 THR A O 1
ATOM 584 N N . SER A 1 77 ? -6.795 -10.784 -16.653 1.00 42.06 77 SER A N 1
ATOM 585 C CA . SER A 1 77 ? -6.992 -12.079 -17.353 1.00 42.06 77 SER A CA 1
ATOM 586 C C . SER A 1 77 ? -8.156 -13.002 -16.970 1.00 42.06 77 SER A C 1
ATOM 588 O O . SER A 1 77 ? -8.352 -13.986 -17.674 1.00 42.06 77 SER A O 1
ATOM 590 N N . SER A 1 78 ? -9.008 -12.684 -15.993 1.00 37.66 78 SER A N 1
ATOM 591 C CA . SER A 1 78 ? -10.242 -13.460 -15.823 1.00 37.66 78 SER A CA 1
ATOM 592 C C . SER A 1 78 ? -11.478 -12.647 -16.199 1.00 37.66 78 SER A C 1
ATOM 594 O O . SER A 1 78 ? -11.772 -11.604 -15.620 1.00 37.66 78 SER A O 1
ATOM 596 N N . HIS A 1 79 ? -12.279 -13.191 -17.113 1.00 36.88 79 HIS A N 1
ATOM 597 C CA . HIS A 1 79 ? -13.685 -12.827 -17.327 1.00 36.88 79 HIS A CA 1
ATOM 598 C C . HIS A 1 79 ? -14.566 -13.083 -16.076 1.00 36.88 79 HIS A C 1
ATOM 600 O O . HIS A 1 79 ? -15.783 -13.180 -16.178 1.00 36.88 79 HIS A O 1
ATOM 606 N N . THR A 1 80 ? -13.959 -13.228 -14.891 1.00 40.47 80 THR A N 1
ATOM 607 C CA . THR A 1 80 ? -14.595 -13.618 -13.629 1.00 40.47 80 THR A CA 1
ATOM 608 C C . THR A 1 80 ? -14.453 -12.567 -12.533 1.00 40.47 80 THR A C 1
ATOM 610 O O . THR A 1 80 ? -15.021 -12.749 -11.456 1.00 40.47 80 THR A O 1
ATOM 613 N N . SER A 1 81 ? -13.748 -11.449 -12.762 1.00 48.22 81 SER A N 1
ATOM 614 C CA . SER A 1 81 ? -13.841 -10.339 -11.816 1.00 48.22 81 SER A CA 1
ATOM 615 C C . SER A 1 81 ? -15.182 -9.644 -12.007 1.00 48.22 81 SER A C 1
ATOM 617 O O . SER A 1 81 ? -15.324 -8.791 -12.885 1.00 48.22 81 SER A O 1
ATOM 619 N N . SER A 1 82 ? -16.159 -10.034 -11.185 1.00 55.38 82 SER A N 1
ATOM 620 C CA . SER A 1 82 ? -17.394 -9.278 -11.020 1.00 55.38 82 SER A CA 1
ATOM 621 C C . SER A 1 82 ? -17.031 -7.799 -10.832 1.00 55.38 82 SER A C 1
ATOM 623 O O . SER A 1 82 ? -16.142 -7.508 -10.019 1.00 55.38 82 SER A O 1
ATOM 625 N N . PRO A 1 83 ? -17.696 -6.862 -11.529 1.00 58.41 83 PRO A N 1
ATOM 626 C CA . PRO A 1 83 ? -17.466 -5.425 -11.373 1.00 58.41 83 PRO A CA 1
ATOM 627 C C . PRO A 1 83 ? -17.628 -4.928 -9.923 1.00 58.41 83 PRO A C 1
ATOM 629 O O . PRO A 1 83 ? -17.272 -3.800 -9.626 1.00 58.41 83 PRO A O 1
ATOM 632 N N . THR A 1 84 ? -18.081 -5.776 -8.995 1.00 63.34 84 THR A N 1
ATOM 633 C CA . THR A 1 84 ? -18.283 -5.490 -7.570 1.00 63.34 84 THR A CA 1
ATOM 634 C C . THR A 1 84 ? -17.239 -6.098 -6.622 1.00 63.34 84 THR A C 1
ATOM 636 O O . THR A 1 84 ? -17.425 -6.042 -5.410 1.00 63.34 84 THR A O 1
ATOM 639 N N . SER A 1 85 ? -16.147 -6.707 -7.108 1.00 82.06 85 SER A N 1
ATOM 640 C CA . SER A 1 85 ? -15.174 -7.327 -6.190 1.00 82.06 85 SER A CA 1
ATOM 641 C C . SER A 1 85 ? -14.343 -6.269 -5.433 1.00 82.06 85 SER A C 1
ATOM 643 O O . SER A 1 85 ? -13.764 -5.395 -6.096 1.00 82.06 85 SER A O 1
ATOM 645 N N . PRO A 1 86 ? -14.206 -6.363 -4.096 1.00 90.75 86 PRO A N 1
ATOM 646 C CA . PRO A 1 86 ? -13.368 -5.459 -3.312 1.00 90.75 86 PRO A CA 1
ATOM 647 C C . PRO A 1 86 ? -11.883 -5.584 -3.675 1.00 90.75 86 PRO A C 1
ATOM 649 O O . PRO A 1 86 ? -11.411 -6.651 -4.068 1.00 90.75 86 PRO A O 1
ATOM 652 N N . ALA A 1 87 ? -11.125 -4.502 -3.491 1.00 94.44 87 ALA A N 1
ATOM 653 C CA . ALA A 1 87 ? -9.668 -4.509 -3.586 1.00 94.44 87 ALA A CA 1
ATOM 654 C C . ALA A 1 87 ? -9.059 -3.804 -2.371 1.00 94.44 87 ALA A C 1
ATOM 656 O O . ALA A 1 87 ? -9.254 -2.607 -2.154 1.00 94.44 87 ALA A O 1
ATOM 657 N N . HIS A 1 88 ? -8.301 -4.546 -1.569 1.00 96.88 88 HIS A N 1
ATOM 658 C CA . HIS A 1 88 ? -7.733 -4.035 -0.330 1.00 96.88 88 HIS A CA 1
ATOM 659 C C . HIS A 1 88 ? -6.216 -4.202 -0.324 1.00 96.88 88 HIS A C 1
ATOM 661 O O . HIS A 1 88 ? -5.706 -5.282 -0.608 1.00 96.88 88 HIS A O 1
ATOM 667 N N . PHE A 1 89 ? -5.493 -3.151 0.063 1.00 98.31 89 PHE A N 1
ATOM 668 C CA . PHE A 1 89 ? -4.029 -3.110 0.064 1.00 98.31 89 PHE A CA 1
ATOM 669 C C . PHE A 1 89 ? -3.457 -2.744 1.435 1.00 98.31 89 PHE A C 1
ATOM 671 O O . PHE A 1 89 ? -4.112 -2.041 2.203 1.00 98.31 89 PHE A O 1
ATOM 678 N N . ILE A 1 90 ? -2.235 -3.188 1.738 1.00 98.62 90 ILE A N 1
ATOM 679 C CA . ILE A 1 90 ? -1.410 -2.692 2.855 1.00 98.62 90 ILE A CA 1
ATOM 680 C C . ILE A 1 90 ? -0.111 -2.128 2.291 1.00 98.62 90 ILE A C 1
ATOM 682 O O . ILE A 1 90 ? 0.616 -2.822 1.570 1.00 98.62 90 ILE A O 1
ATOM 686 N N . ALA A 1 91 ? 0.220 -0.908 2.693 1.00 98.38 91 ALA A N 1
ATOM 687 C CA . ALA A 1 91 ? 1.519 -0.291 2.465 1.00 98.38 91 ALA A CA 1
ATOM 688 C C . ALA A 1 91 ? 2.190 0.025 3.804 1.00 98.38 91 ALA A C 1
ATOM 690 O O . ALA A 1 91 ? 1.533 0.412 4.764 1.00 98.38 91 ALA A O 1
ATOM 691 N N . SER A 1 92 ? 3.507 -0.135 3.861 1.00 97.25 92 SER A N 1
ATOM 692 C CA . SER A 1 92 ? 4.320 0.132 5.052 1.00 97.25 92 SER A CA 1
ATOM 693 C C . SER A 1 92 ? 4.871 1.558 5.103 1.00 97.25 92 SER A C 1
ATOM 695 O O . SER A 1 92 ? 5.342 2.000 6.145 1.00 97.25 92 SER A O 1
ATOM 697 N N . THR A 1 93 ? 4.821 2.295 3.988 1.00 97.06 93 THR A N 1
ATOM 698 C CA . THR A 1 93 ? 5.353 3.662 3.896 1.00 97.06 93 THR A CA 1
ATOM 699 C C . THR A 1 93 ? 4.439 4.583 3.075 1.00 97.06 93 THR A C 1
ATOM 701 O O . THR A 1 93 ? 3.698 4.132 2.201 1.00 97.06 93 THR A O 1
ATOM 704 N N . LEU A 1 94 ? 4.499 5.901 3.312 1.00 96.75 94 LEU A N 1
ATOM 705 C CA . LEU A 1 94 ? 3.753 6.873 2.496 1.00 96.75 94 LEU A CA 1
ATOM 706 C C . LEU A 1 94 ? 4.170 6.895 1.012 1.00 96.75 94 LEU A C 1
ATOM 708 O O . LEU A 1 94 ? 3.282 7.032 0.173 1.00 96.75 94 LEU A O 1
ATOM 712 N N . PRO A 1 95 ? 5.463 6.753 0.644 1.00 96.25 95 PRO A N 1
ATOM 713 C CA . PRO A 1 95 ? 5.856 6.598 -0.756 1.00 96.25 95 PRO A CA 1
ATOM 714 C C . PRO A 1 95 ? 5.210 5.392 -1.447 1.00 96.25 95 PRO A C 1
ATOM 716 O O . PRO A 1 95 ? 4.839 5.508 -2.608 1.00 96.25 95 PRO A O 1
ATOM 719 N N . GLU A 1 96 ? 5.022 4.266 -0.749 1.00 97.81 96 GLU A N 1
ATOM 720 C CA . GLU A 1 96 ? 4.307 3.106 -1.304 1.00 97.81 96 GLU A CA 1
ATOM 721 C C . GLU A 1 96 ? 2.833 3.432 -1.587 1.00 97.81 96 GLU A C 1
ATOM 723 O O . GLU A 1 96 ? 2.340 3.123 -2.669 1.00 97.81 96 GLU A O 1
ATOM 728 N N . ILE A 1 97 ? 2.143 4.114 -0.661 1.00 98.00 97 ILE A N 1
ATOM 729 C CA . ILE A 1 97 ? 0.759 4.577 -0.879 1.00 98.00 97 ILE A CA 1
ATOM 730 C C . ILE A 1 97 ? 0.705 5.532 -2.072 1.00 98.00 97 ILE A C 1
ATOM 732 O O . ILE A 1 97 ? -0.112 5.351 -2.970 1.00 98.00 97 ILE A O 1
ATOM 736 N N . GLN A 1 98 ? 1.599 6.524 -2.103 1.00 96.81 98 GLN A N 1
ATOM 737 C CA . GLN A 1 98 ? 1.682 7.503 -3.183 1.00 96.81 98 GLN A CA 1
ATOM 738 C C . GLN A 1 98 ? 1.934 6.835 -4.541 1.00 96.81 98 GLN A C 1
ATOM 740 O O . GLN A 1 98 ? 1.301 7.207 -5.525 1.00 96.81 98 GLN A O 1
ATOM 745 N N . HIS A 1 99 ? 2.817 5.835 -4.595 1.00 95.38 99 HIS A N 1
ATOM 746 C CA . HIS A 1 99 ? 3.104 5.077 -5.812 1.00 95.38 99 HIS A CA 1
ATOM 747 C C . HIS A 1 99 ? 1.873 4.320 -6.335 1.00 95.38 99 HIS A C 1
ATOM 749 O O . HIS A 1 99 ? 1.706 4.188 -7.544 1.00 95.38 99 HIS A O 1
ATOM 755 N N . LEU A 1 100 ? 0.989 3.860 -5.444 1.00 97.00 100 LEU A N 1
ATOM 756 C CA . LEU A 1 100 ? -0.220 3.116 -5.807 1.00 97.00 100 LEU A CA 1
ATOM 757 C C . LEU A 1 100 ? -1.424 3.997 -6.155 1.00 97.00 100 LEU A C 1
ATOM 759 O O . LEU A 1 100 ? -2.396 3.467 -6.688 1.00 97.00 100 LEU A O 1
ATOM 763 N N . VAL A 1 101 ? -1.391 5.313 -5.907 1.00 96.94 101 VAL A N 1
ATOM 764 C CA . VAL A 1 101 ? -2.530 6.217 -6.173 1.00 96.94 101 VAL A CA 1
ATOM 765 C C . VAL A 1 101 ? -3.124 6.041 -7.583 1.00 96.94 101 VAL A C 1
ATOM 767 O O . VAL A 1 101 ? -4.339 5.845 -7.672 1.00 96.94 101 VAL A O 1
ATOM 770 N N . PRO A 1 102 ? -2.335 6.014 -8.681 1.00 95.44 102 PRO A N 1
ATOM 771 C CA . PRO A 1 102 ? -2.888 5.801 -10.022 1.00 95.44 102 PRO A CA 1
ATOM 772 C C . PRO A 1 102 ? -3.610 4.453 -10.172 1.00 95.44 102 PRO A C 1
ATOM 774 O O . PRO A 1 102 ? -4.653 4.370 -10.819 1.00 95.44 102 PRO A O 1
ATOM 777 N N . ALA A 1 103 ? -3.091 3.399 -9.537 1.00 94.56 103 ALA A N 1
ATOM 778 C CA . ALA A 1 103 ? -3.679 2.063 -9.567 1.00 94.56 103 ALA A CA 1
ATOM 779 C C . ALA A 1 103 ? -5.008 2.008 -8.803 1.00 94.56 103 ALA A C 1
ATOM 781 O O . ALA A 1 103 ? -5.977 1.425 -9.284 1.00 94.56 103 ALA A O 1
ATOM 782 N N . LEU A 1 104 ? -5.072 2.655 -7.635 1.00 96.06 104 LEU A N 1
ATOM 783 C CA . LEU A 1 104 ? -6.291 2.753 -6.832 1.00 96.06 104 LEU A CA 1
ATOM 784 C C . LEU A 1 104 ? -7.389 3.520 -7.583 1.00 96.06 104 LEU A C 1
ATOM 786 O O . LEU A 1 104 ? -8.536 3.076 -7.597 1.00 96.06 104 LEU A O 1
ATOM 790 N N . HIS A 1 105 ? -7.038 4.618 -8.262 1.00 95.06 105 HIS A N 1
ATOM 791 C CA . HIS A 1 105 ? -7.962 5.322 -9.154 1.00 95.06 105 HIS A CA 1
ATOM 792 C C . HIS A 1 105 ? -8.446 4.433 -10.294 1.00 95.06 105 HIS A C 1
ATOM 794 O O . HIS A 1 105 ? -9.648 4.339 -10.515 1.00 95.06 105 HIS A O 1
ATOM 800 N N . SER A 1 106 ? -7.531 3.745 -10.982 1.00 92.88 106 SER A N 1
ATOM 801 C CA . SER A 1 106 ? -7.879 2.849 -12.088 1.00 92.88 106 SER A CA 1
ATOM 802 C C . SER A 1 106 ? -8.854 1.749 -11.656 1.00 92.88 106 SER A C 1
ATOM 804 O O . SER A 1 106 ? -9.850 1.526 -12.340 1.00 92.88 106 SER A O 1
ATOM 806 N N . LEU A 1 107 ? -8.630 1.120 -10.495 1.00 92.56 107 LEU A N 1
ATOM 807 C CA . LEU A 1 107 ? -9.543 0.118 -9.940 1.00 92.56 107 LEU A CA 1
ATOM 808 C C . LEU A 1 107 ? -10.935 0.702 -9.671 1.00 92.56 107 LEU A C 1
ATOM 810 O O . LEU A 1 107 ? -11.930 0.109 -10.085 1.00 92.56 107 LEU A O 1
ATOM 814 N N . ARG A 1 108 ? -11.013 1.873 -9.026 1.00 90.75 108 ARG A N 1
ATOM 815 C CA . ARG A 1 108 ? -12.292 2.550 -8.752 1.00 90.75 108 ARG A CA 1
ATOM 816 C C . ARG A 1 108 ? -13.031 2.926 -10.035 1.00 90.75 108 ARG A C 1
ATOM 818 O O . ARG A 1 108 ? -14.228 2.681 -10.135 1.00 90.75 108 ARG A O 1
ATOM 825 N N . SER A 1 109 ? -12.327 3.490 -11.016 1.00 90.06 109 SER A N 1
ATOM 826 C CA . SER A 1 109 ? -12.902 3.849 -12.319 1.00 90.06 109 SER A CA 1
ATOM 827 C C . SER A 1 109 ? -13.376 2.624 -13.103 1.00 90.06 109 SER A C 1
ATOM 829 O O . SER A 1 109 ? -14.309 2.729 -13.889 1.00 90.06 109 SER A O 1
ATOM 831 N N . ALA A 1 110 ? -12.784 1.453 -12.855 1.00 88.12 110 ALA A N 1
ATOM 832 C CA . ALA A 1 110 ? -13.247 0.168 -13.377 1.00 88.12 110 ALA A CA 1
ATOM 833 C C . ALA A 1 110 ? -14.436 -0.429 -12.589 1.00 88.12 110 ALA A C 1
ATOM 835 O O . ALA A 1 110 ? -14.771 -1.597 -12.778 1.00 88.12 110 ALA A O 1
ATOM 836 N N . GLY A 1 111 ? -15.055 0.338 -11.685 1.00 88.12 111 GLY A N 1
ATOM 837 C CA . GLY A 1 111 ? -16.228 -0.066 -10.907 1.00 88.12 111 GLY A CA 1
ATOM 838 C C . GLY A 1 111 ? -15.921 -0.863 -9.639 1.00 88.12 111 GLY A C 1
ATOM 839 O O . GLY A 1 111 ? -16.833 -1.102 -8.851 1.00 88.12 111 GLY A O 1
ATOM 840 N N . ARG A 1 112 ? -14.652 -1.226 -9.385 1.00 88.81 112 ARG A N 1
ATOM 841 C CA . ARG A 1 112 ? -14.274 -1.993 -8.187 1.00 88.81 112 ARG A CA 1
ATOM 842 C C . ARG A 1 112 ? -14.635 -1.192 -6.940 1.00 88.81 112 ARG A C 1
ATOM 844 O O . ARG A 1 112 ? -14.217 -0.042 -6.788 1.00 88.81 112 ARG A O 1
ATOM 851 N N . HIS A 1 113 ? -15.368 -1.816 -6.025 1.00 88.56 113 HIS A N 1
ATOM 852 C CA . HIS A 1 113 ? -15.773 -1.188 -4.776 1.00 88.56 113 HIS A CA 1
ATOM 853 C C . HIS A 1 113 ? -16.003 -2.239 -3.678 1.00 88.56 113 HIS A C 1
ATOM 855 O O . HIS A 1 113 ? -16.662 -3.241 -3.946 1.00 88.56 113 HIS A O 1
ATOM 861 N N . PRO A 1 114 ? -15.546 -2.011 -2.432 1.00 92.88 114 PRO A N 1
ATOM 862 C CA . PRO A 1 114 ? -14.648 -0.936 -1.994 1.00 92.88 114 PRO A CA 1
ATOM 863 C C . PRO A 1 114 ? -13.195 -1.115 -2.475 1.00 92.88 114 PRO A C 1
ATOM 865 O O . PRO A 1 114 ? -12.707 -2.235 -2.617 1.00 92.88 114 PRO A O 1
ATOM 868 N N . VAL A 1 115 ? -12.481 0.002 -2.665 1.00 95.81 115 VAL A N 1
ATOM 869 C CA . VAL A 1 115 ? -11.025 0.031 -2.912 1.00 95.81 115 VAL A CA 1
ATOM 870 C C . VAL A 1 115 ? -10.354 0.757 -1.754 1.00 95.81 115 VAL A C 1
ATOM 872 O O . VAL A 1 115 ? -10.559 1.959 -1.591 1.00 95.81 115 VAL A O 1
ATOM 875 N N . THR A 1 116 ? -9.571 0.047 -0.937 1.00 97.75 116 THR A N 1
ATOM 876 C CA . THR A 1 116 ? -8.969 0.638 0.272 1.00 97.75 116 THR A CA 1
ATOM 877 C C . THR A 1 116 ? -7.495 0.297 0.439 1.00 97.75 116 THR A C 1
ATOM 879 O O . THR A 1 116 ? -7.047 -0.791 0.086 1.00 97.75 116 THR A O 1
ATOM 882 N N . ILE A 1 117 ? -6.734 1.201 1.048 1.00 98.44 117 ILE A N 1
ATOM 883 C CA . ILE A 1 117 ? -5.328 1.026 1.397 1.00 98.44 117 ILE A CA 1
ATOM 884 C C . ILE A 1 117 ? -5.110 1.341 2.877 1.00 98.44 117 ILE A C 1
ATOM 886 O O . ILE A 1 117 ? -5.494 2.398 3.371 1.00 98.44 117 ILE A O 1
ATOM 890 N N . LEU A 1 118 ? -4.511 0.389 3.586 1.00 98.69 118 LEU A N 1
ATOM 891 C CA . LEU A 1 118 ? -4.121 0.512 4.983 1.00 98.69 118 LEU A CA 1
ATOM 892 C C . LEU A 1 118 ? -2.672 0.995 5.049 1.00 98.69 118 LEU A C 1
ATOM 894 O O . LEU A 1 118 ? -1.784 0.366 4.464 1.00 98.69 118 LEU A O 1
ATOM 898 N N . TYR A 1 119 ? -2.433 2.071 5.793 1.00 98.38 119 TYR A N 1
ATOM 899 C CA . TYR A 1 119 ? -1.100 2.396 6.277 1.00 98.38 119 TYR A CA 1
ATOM 900 C C . TYR A 1 119 ? -0.761 1.443 7.429 1.00 98.38 119 TYR A C 1
ATOM 902 O O . TYR A 1 119 ? -1.253 1.594 8.543 1.00 98.38 119 TYR A O 1
ATOM 910 N N . GLY A 1 120 ? 0.013 0.405 7.114 1.00 97.38 120 GLY A N 1
ATOM 911 C CA . GLY A 1 120 ? 0.219 -0.793 7.934 1.00 97.38 120 GLY A CA 1
ATOM 912 C C . GLY A 1 120 ? 1.197 -0.637 9.095 1.00 97.38 120 GLY A C 1
ATOM 913 O O . GLY A 1 120 ? 1.793 -1.627 9.507 1.00 97.38 120 GLY A O 1
ATOM 914 N N . ILE A 1 121 ? 1.407 0.590 9.570 1.00 95.38 121 ILE A N 1
ATOM 915 C CA . ILE A 1 121 ? 2.144 0.896 10.797 1.00 95.38 121 ILE A CA 1
ATOM 916 C C . ILE A 1 121 ? 1.400 1.998 11.564 1.00 95.38 121 ILE A C 1
ATOM 918 O O . ILE A 1 121 ? 0.661 2.765 10.934 1.00 95.38 121 ILE A O 1
ATOM 922 N N . PRO A 1 122 ? 1.582 2.099 12.895 1.00 96.62 122 PRO A N 1
ATOM 923 C CA . PRO A 1 122 ? 0.929 3.127 13.697 1.00 96.62 122 PRO A CA 1
ATOM 924 C C . PRO A 1 122 ? 1.175 4.525 13.122 1.00 96.62 122 PRO A C 1
ATOM 926 O O . PRO A 1 122 ? 2.317 4.874 12.821 1.00 96.62 122 PRO A O 1
ATOM 929 N N . LEU A 1 123 ? 0.115 5.315 12.924 1.00 95.50 123 LEU A N 1
ATOM 930 C CA . LEU A 1 123 ? 0.198 6.628 12.276 1.00 95.50 123 LEU A CA 1
ATOM 931 C C . LEU A 1 123 ? 1.030 7.608 13.125 1.00 95.50 123 LEU A C 1
ATOM 933 O O . LEU A 1 123 ? 0.575 8.008 14.201 1.00 95.50 123 LEU A O 1
ATOM 937 N N . PRO A 1 124 ? 2.220 8.054 12.670 1.00 94.00 124 PRO A N 1
ATOM 938 C CA . PRO A 1 124 ? 2.959 9.078 13.387 1.00 94.00 124 PRO A CA 1
ATOM 939 C C . PRO A 1 124 ? 2.400 10.472 13.037 1.00 94.00 124 PRO A C 1
ATOM 941 O O . PRO A 1 124 ? 2.067 10.719 11.870 1.00 94.00 124 PRO A O 1
ATOM 944 N N . PRO A 1 125 ? 2.358 11.426 13.990 1.00 95.38 125 PRO A N 1
ATOM 945 C CA . PRO A 1 125 ? 1.804 12.765 13.759 1.00 95.38 125 PRO A CA 1
ATOM 946 C C . PRO A 1 125 ? 2.421 13.503 12.559 1.00 95.38 125 PRO A C 1
ATOM 948 O O . PRO A 1 125 ? 1.720 14.165 11.796 1.00 95.38 125 PRO A O 1
ATOM 951 N N . SER A 1 126 ? 3.728 13.336 12.332 1.00 96.50 126 SER A N 1
ATOM 952 C CA . SER A 1 126 ? 4.460 13.973 11.227 1.00 96.50 126 SER A CA 1
ATOM 953 C C . SER A 1 126 ? 4.012 13.510 9.834 1.00 96.50 126 SER A C 1
ATOM 955 O O . SER A 1 126 ? 4.220 14.216 8.848 1.00 96.50 126 SER A O 1
ATOM 957 N N . HIS A 1 127 ? 3.389 12.334 9.725 1.00 97.06 127 HIS A N 1
ATOM 958 C CA . HIS A 1 127 ? 2.915 11.778 8.456 1.00 97.06 127 HIS A CA 1
ATOM 959 C C . HIS A 1 127 ? 1.488 12.213 8.110 1.00 97.06 127 HIS A C 1
ATOM 961 O O . HIS A 1 127 ? 1.092 12.109 6.944 1.00 97.06 127 HIS A O 1
ATOM 967 N N . VAL A 1 128 ? 0.734 12.732 9.086 1.00 98.06 128 VAL A N 1
ATOM 968 C CA . VAL A 1 128 ? -0.687 13.069 8.941 1.00 98.06 128 VAL A CA 1
ATOM 969 C C . VAL A 1 128 ? -0.951 14.007 7.758 1.00 98.06 128 VAL A C 1
ATOM 971 O O . VAL A 1 128 ? -1.787 13.648 6.928 1.00 98.06 128 VAL A O 1
ATOM 974 N N . PRO A 1 129 ? -0.236 15.141 7.575 1.00 98.31 129 PRO A N 1
ATOM 975 C CA . PRO A 1 129 ? -0.555 16.061 6.482 1.00 98.31 129 PRO A CA 1
ATOM 976 C C . PRO A 1 129 ? -0.377 15.436 5.097 1.00 98.31 129 PRO A C 1
ATOM 978 O O . PRO A 1 129 ? -1.199 15.641 4.200 1.00 98.31 129 PRO A O 1
ATOM 981 N N . ARG A 1 130 ? 0.678 14.630 4.923 1.00 98.00 130 ARG A N 1
ATOM 982 C CA . ARG A 1 130 ? 0.972 13.966 3.650 1.00 98.00 130 ARG A CA 1
ATOM 983 C C . ARG A 1 130 ? -0.022 12.843 3.368 1.00 98.00 130 ARG A C 1
ATOM 985 O O . ARG A 1 130 ? -0.485 12.731 2.236 1.00 98.00 130 ARG A O 1
ATOM 992 N N . LEU A 1 131 ? -0.382 12.042 4.372 1.00 98.38 131 LEU A N 1
ATOM 993 C CA . LEU A 1 131 ? -1.378 10.983 4.203 1.00 98.38 131 LEU A CA 1
ATOM 994 C C . LEU A 1 131 ? -2.779 11.557 3.944 1.00 98.38 131 LEU A C 1
ATOM 996 O O . LEU A 1 131 ? -3.474 11.062 3.062 1.00 98.38 131 LEU A O 1
ATOM 1000 N N . ALA A 1 132 ? -3.169 12.630 4.639 1.00 98.50 132 ALA A N 1
ATOM 1001 C CA . ALA A 1 132 ? -4.440 13.318 4.415 1.00 98.50 132 ALA A CA 1
ATOM 1002 C C . ALA A 1 132 ? -4.541 13.890 2.991 1.00 98.50 132 ALA A C 1
ATOM 1004 O O . ALA A 1 132 ? -5.591 13.795 2.364 1.00 98.50 132 ALA A O 1
ATOM 1005 N N . ALA A 1 133 ? -3.446 14.423 2.436 1.00 98.38 133 ALA A N 1
ATOM 1006 C CA . ALA A 1 133 ? -3.418 14.880 1.046 1.00 98.38 133 ALA A CA 1
ATOM 1007 C C . ALA A 1 133 ? -3.651 13.740 0.037 1.00 98.38 133 ALA A C 1
ATOM 1009 O O . ALA A 1 133 ? -4.431 13.913 -0.898 1.00 98.38 133 ALA A O 1
ATOM 1010 N N . LEU A 1 134 ? -3.028 12.574 0.254 1.00 98.06 134 LEU A N 1
ATOM 1011 C CA . LEU A 1 134 ? -3.262 11.373 -0.562 1.00 98.06 134 LEU A CA 1
ATOM 1012 C C . LEU A 1 134 ? -4.697 10.854 -0.404 1.00 98.06 134 LEU A C 1
ATOM 1014 O O . LEU A 1 134 ? -5.318 10.425 -1.372 1.00 98.06 134 LEU A O 1
ATOM 1018 N N . ALA A 1 135 ? -5.245 10.911 0.810 1.00 98.00 135 ALA A N 1
ATOM 1019 C CA . ALA A 1 135 ? -6.628 10.540 1.058 1.00 98.00 135 ALA A CA 1
ATOM 1020 C C . ALA A 1 135 ? -7.587 11.450 0.285 1.00 98.00 135 ALA A C 1
ATOM 1022 O O . ALA A 1 135 ? -8.430 10.934 -0.436 1.00 98.00 135 ALA A O 1
ATOM 1023 N N . ARG A 1 136 ? -7.413 12.781 0.336 1.00 97.81 136 ARG A N 1
ATOM 1024 C CA . ARG A 1 136 ? -8.236 13.728 -0.441 1.00 97.81 136 ARG A CA 1
ATOM 1025 C C . ARG A 1 136 ? -8.238 13.423 -1.929 1.00 97.81 136 ARG A C 1
ATOM 1027 O O . ARG A 1 136 ? -9.299 13.471 -2.539 1.00 97.81 136 ARG A O 1
ATOM 1034 N N . SER A 1 137 ? -7.074 13.113 -2.509 1.00 96.81 137 SER A N 1
ATOM 1035 C CA . SER A 1 137 ? -7.015 12.773 -3.932 1.00 96.81 137 SER A CA 1
ATOM 1036 C C . SER A 1 137 ? -7.766 11.479 -4.230 1.00 96.81 137 SER A C 1
ATOM 1038 O O . SER A 1 137 ? -8.417 11.392 -5.260 1.00 96.81 137 SER A O 1
ATOM 1040 N N . LEU A 1 138 ? -7.715 10.494 -3.327 1.00 95.88 138 LEU A N 1
ATOM 1041 C CA . LEU A 1 138 ? -8.374 9.201 -3.503 1.00 95.88 138 LEU A CA 1
ATOM 1042 C C . LEU A 1 138 ? -9.877 9.229 -3.194 1.00 95.88 138 LEU A C 1
ATOM 1044 O O . LEU A 1 138 ? -10.608 8.450 -3.799 1.00 95.88 138 LEU A O 1
ATOM 1048 N N . GLY A 1 139 ? -10.334 10.102 -2.294 1.00 96.06 139 GLY A N 1
ATOM 1049 C CA . GLY A 1 139 ? -11.718 10.255 -1.839 1.00 96.06 139 GLY A CA 1
ATOM 1050 C C . GLY A 1 139 ? -12.046 9.529 -0.518 1.00 96.06 139 GLY A C 1
ATOM 1051 O O . GLY A 1 139 ? -11.222 8.785 0.011 1.00 96.06 139 GLY A O 1
ATOM 1052 N N . PRO A 1 140 ? -13.259 9.724 0.032 1.00 96.50 140 PRO A N 1
ATOM 1053 C CA . PRO A 1 140 ? -13.672 9.113 1.297 1.00 96.50 140 PRO A CA 1
ATOM 1054 C C . PRO A 1 140 ? -13.628 7.581 1.280 1.00 96.50 140 PRO A C 1
ATOM 1056 O O . PRO A 1 140 ? -13.877 6.952 0.250 1.00 96.50 140 PRO A O 1
ATOM 1059 N N . GLY A 1 141 ? -13.334 6.979 2.437 1.00 95.44 141 GLY A N 1
ATOM 1060 C CA . GLY A 1 141 ? -13.353 5.525 2.636 1.00 95.44 141 GLY A CA 1
ATOM 1061 C C . GLY A 1 141 ? -12.174 4.754 2.028 1.00 95.44 141 GLY A C 1
ATOM 1062 O O . GLY A 1 141 ? -12.127 3.533 2.154 1.00 95.44 141 GLY A O 1
ATOM 1063 N N . THR A 1 142 ? -11.208 5.421 1.385 1.00 96.75 142 THR A N 1
ATOM 1064 C CA . THR A 1 142 ? -10.089 4.732 0.719 1.00 96.75 142 THR A CA 1
ATOM 1065 C C . THR A 1 142 ? -8.880 4.501 1.612 1.00 96.75 142 THR A C 1
ATOM 1067 O O . THR A 1 142 ? -8.135 3.559 1.365 1.00 96.75 142 THR A O 1
ATOM 1070 N N . VAL A 1 143 ? -8.638 5.345 2.615 1.00 98.25 143 VAL A N 1
ATOM 1071 C CA . VAL A 1 143 ? -7.449 5.257 3.476 1.00 98.25 143 VAL A CA 1
ATOM 1072 C C . VAL A 1 143 ? -7.852 4.797 4.869 1.00 98.25 143 VAL A C 1
ATOM 1074 O O . VAL A 1 143 ? -8.740 5.381 5.486 1.00 98.25 143 VAL A O 1
ATOM 1077 N N . ALA A 1 144 ? -7.163 3.771 5.361 1.00 98.31 144 ALA A N 1
ATOM 1078 C CA . ALA A 1 144 ? -7.221 3.327 6.746 1.00 98.31 144 ALA A CA 1
ATOM 1079 C C . ALA A 1 144 ? -5.835 3.420 7.398 1.00 98.31 144 ALA A C 1
ATOM 1081 O O . ALA A 1 144 ? -4.814 3.393 6.702 1.00 98.31 144 ALA A O 1
ATOM 1082 N N . VAL A 1 145 ? -5.789 3.521 8.723 1.00 98.31 145 VAL A N 1
ATOM 1083 C CA . VAL A 1 145 ? -4.550 3.647 9.502 1.00 98.31 145 VAL A CA 1
ATOM 1084 C C . VAL A 1 145 ? -4.581 2.741 10.724 1.00 98.31 145 VAL A C 1
ATOM 1086 O O . VAL A 1 145 ? -5.647 2.423 11.230 1.00 98.31 145 VAL A O 1
ATOM 1089 N N . MET A 1 146 ? -3.406 2.347 11.212 1.00 97.44 146 MET A N 1
ATOM 1090 C CA . MET A 1 146 ? -3.283 1.632 12.482 1.00 97.44 146 MET A CA 1
ATOM 1091 C C . MET A 1 146 ? -2.991 2.605 13.623 1.00 97.44 146 MET A C 1
ATOM 1093 O O . MET A 1 146 ? -2.330 3.629 13.423 1.00 97.44 146 MET A O 1
ATOM 1097 N N . LEU A 1 147 ? -3.442 2.244 14.822 1.00 95.75 147 LEU A N 1
ATOM 1098 C CA . LEU A 1 147 ? -3.092 2.891 16.080 1.00 95.75 147 LEU A CA 1
ATOM 1099 C C . LEU A 1 147 ? -2.654 1.822 17.081 1.00 95.75 147 LEU A C 1
ATOM 1101 O O . LEU A 1 147 ? -3.213 0.727 17.098 1.00 95.75 147 LEU A O 1
ATOM 1105 N N . ASP A 1 148 ? -1.690 2.155 17.924 1.00 96.62 148 ASP A N 1
ATOM 1106 C CA . ASP A 1 148 ? -1.224 1.321 19.032 1.00 96.62 148 ASP A CA 1
ATOM 1107 C C . ASP A 1 148 ? -1.185 2.077 20.3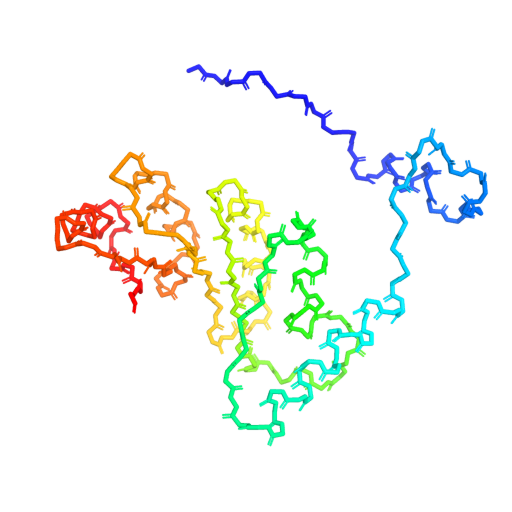70 1.00 96.62 148 ASP A C 1
ATOM 1109 O O . ASP A 1 148 ? -1.007 1.459 21.418 1.00 96.62 148 ASP A O 1
ATOM 1113 N N . HIS A 1 149 ? -1.413 3.398 20.361 1.00 96.62 149 HIS A N 1
ATOM 1114 C CA . HIS A 1 149 ? -1.425 4.221 21.565 1.00 96.62 149 HIS A CA 1
ATOM 1115 C C . HIS A 1 149 ? -2.524 5.310 21.537 1.00 96.62 149 HIS A C 1
ATOM 1117 O O . HIS A 1 149 ? -2.676 6.005 20.527 1.00 96.62 149 HIS A O 1
ATOM 1123 N N . PRO A 1 150 ? -3.256 5.563 22.648 1.00 95.88 150 PRO A N 1
ATOM 1124 C CA . PRO A 1 150 ? -4.338 6.560 22.698 1.00 95.88 150 PRO A CA 1
ATOM 1125 C C . PRO A 1 150 ? -3.936 7.991 22.310 1.00 95.88 150 PRO A C 1
ATOM 1127 O O . PRO A 1 150 ? -4.752 8.742 21.780 1.00 95.88 150 PRO A O 1
ATOM 1130 N N . SER A 1 151 ? -2.674 8.384 22.517 1.00 94.19 151 SER A N 1
ATOM 1131 C CA . SER A 1 151 ? -2.182 9.711 22.097 1.00 94.19 151 SER A CA 1
ATOM 1132 C C . SER A 1 151 ? -2.290 9.948 20.584 1.00 94.19 151 SER A C 1
ATOM 1134 O O . SER A 1 151 ? -2.323 11.095 20.138 1.00 94.19 151 SER A O 1
ATOM 1136 N N . GLN A 1 152 ? -2.394 8.885 19.780 1.00 95.19 152 GLN A N 1
ATOM 1137 C CA . GLN A 1 152 ? -2.543 8.984 18.331 1.00 95.19 152 GLN A CA 1
ATOM 1138 C C . GLN A 1 152 ? -3.965 9.366 17.894 1.00 95.19 152 GLN A C 1
ATOM 1140 O O . GLN A 1 152 ? -4.157 9.729 16.735 1.00 95.19 152 GLN A O 1
ATOM 1145 N N . LEU A 1 153 ? -4.953 9.389 18.798 1.00 96.19 153 LEU A N 1
ATOM 1146 C CA . LEU A 1 153 ? -6.297 9.894 18.488 1.00 96.19 153 LEU A CA 1
ATOM 1147 C C . LEU A 1 153 ? -6.265 11.353 18.003 1.00 96.19 153 LEU A C 1
ATOM 1149 O O . LEU A 1 153 ? -6.999 11.718 17.086 1.00 96.19 153 LEU A O 1
ATOM 1153 N N . ALA A 1 154 ? -5.343 12.170 18.527 1.00 96.62 154 ALA A N 1
ATOM 1154 C CA . ALA A 1 154 ? -5.114 13.528 18.030 1.00 96.62 154 ALA A CA 1
ATOM 1155 C C . ALA A 1 154 ? -4.658 13.547 16.557 1.00 96.62 154 ALA A C 1
ATOM 1157 O O . ALA A 1 154 ? -5.027 14.443 15.798 1.00 96.62 154 ALA A O 1
ATOM 1158 N N . SER A 1 155 ? -3.909 12.527 16.123 1.00 97.25 155 SER A N 1
ATOM 1159 C CA . SER A 1 155 ? -3.498 12.373 14.722 1.00 97.25 155 SER A CA 1
ATOM 1160 C C . SER A 1 155 ? -4.676 12.016 13.815 1.00 97.25 155 SER A C 1
ATOM 1162 O O . SER A 1 155 ? -4.714 12.490 12.682 1.00 97.25 155 SER A O 1
ATOM 1164 N N . LEU A 1 156 ? -5.661 11.245 14.299 1.00 97.19 156 LEU A N 1
ATOM 1165 C CA . LEU A 1 156 ? -6.904 10.987 13.559 1.00 97.19 156 LEU A CA 1
ATOM 1166 C C . LEU A 1 156 ? -7.765 12.243 13.418 1.00 97.19 156 LEU A C 1
ATOM 1168 O O . LEU A 1 156 ? -8.291 12.501 12.337 1.00 97.19 156 LEU A O 1
ATOM 1172 N N . ALA A 1 157 ? -7.888 13.035 14.487 1.00 97.62 157 ALA A N 1
ATOM 1173 C CA . ALA A 1 157 ? -8.622 14.298 14.447 1.00 97.62 157 ALA A CA 1
ATOM 1174 C C . ALA A 1 157 ? -7.991 15.266 13.434 1.00 97.62 157 ALA A C 1
ATOM 1176 O O . ALA A 1 157 ? -8.683 15.798 12.565 1.00 97.62 157 ALA A O 1
ATOM 1177 N N . LEU A 1 158 ? -6.661 15.414 13.480 1.00 98.25 158 LEU A N 1
ATOM 1178 C CA . LEU A 1 158 ? -5.918 16.211 12.506 1.00 98.25 158 LEU A CA 1
ATOM 1179 C C . LEU A 1 158 ? -6.055 15.645 11.085 1.00 98.25 158 LEU A C 1
ATOM 1181 O O . LEU A 1 158 ? -6.240 16.407 10.138 1.00 98.25 158 LEU A O 1
ATOM 1185 N N . PHE A 1 159 ? -6.001 14.320 10.919 1.00 98.50 159 PHE A N 1
ATOM 1186 C CA . PHE A 1 159 ? -6.229 13.685 9.623 1.00 98.50 159 PHE A CA 1
ATOM 1187 C C . PHE A 1 159 ? -7.602 14.064 9.070 1.00 98.50 159 PHE A C 1
ATOM 1189 O O . PHE A 1 159 ? -7.678 14.516 7.933 1.00 98.50 159 PHE A O 1
ATOM 1196 N N . ALA A 1 160 ? -8.667 13.919 9.865 1.00 98.25 160 ALA A N 1
ATOM 1197 C CA . ALA A 1 160 ? -10.032 14.195 9.432 1.00 98.25 160 ALA A CA 1
ATOM 1198 C C . ALA A 1 160 ? -10.232 15.671 9.072 1.00 98.25 160 ALA A C 1
ATOM 1200 O O . ALA A 1 160 ? -10.829 15.972 8.040 1.00 98.25 160 ALA A O 1
ATOM 1201 N N . GLN A 1 161 ? -9.665 16.585 9.867 1.00 98.44 161 GLN A N 1
ATOM 1202 C CA . GLN A 1 161 ? -9.671 18.019 9.580 1.00 98.44 161 GLN A CA 1
ATOM 1203 C C . GLN A 1 161 ? -8.988 18.334 8.244 1.00 98.44 161 GLN A C 1
ATOM 1205 O O . GLN A 1 161 ? -9.515 19.098 7.440 1.00 98.44 161 GLN A O 1
ATOM 1210 N N . LEU A 1 162 ? -7.813 17.748 7.992 1.00 98.44 162 LEU A N 1
ATOM 1211 C CA . LEU A 1 162 ? -7.062 18.000 6.766 1.00 98.44 162 LEU A CA 1
ATOM 1212 C C . LEU A 1 162 ? -7.675 17.288 5.556 1.00 98.44 162 LEU A C 1
ATOM 1214 O O . LEU A 1 162 ? -7.639 17.835 4.456 1.00 98.44 162 LEU A O 1
ATOM 1218 N N . ALA A 1 163 ? -8.199 16.074 5.715 1.00 97.94 163 ALA A N 1
ATOM 1219 C CA . ALA A 1 163 ? -8.768 15.283 4.627 1.00 97.94 163 ALA A CA 1
ATOM 1220 C C . ALA A 1 163 ? -10.215 15.678 4.283 1.00 97.94 163 ALA A C 1
ATOM 1222 O O . ALA A 1 163 ? -10.661 15.438 3.166 1.00 97.94 163 ALA A O 1
ATOM 1223 N N . GLY A 1 164 ? -10.943 16.291 5.220 1.00 98.25 164 GLY A N 1
ATOM 1224 C CA . GLY A 1 164 ? -12.375 16.573 5.095 1.00 98.25 164 GLY A CA 1
ATOM 1225 C C . GLY A 1 164 ? -13.275 15.363 5.383 1.00 98.25 164 GLY A C 1
ATOM 1226 O O . GLY A 1 164 ? -14.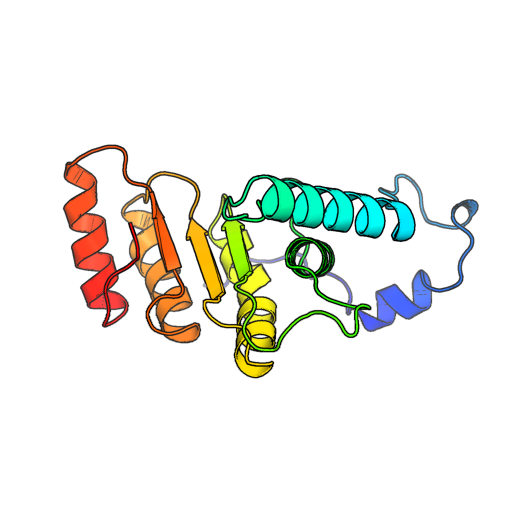487 15.456 5.219 1.00 98.25 164 GLY A O 1
ATOM 1227 N N . PHE A 1 165 ? -12.704 14.227 5.795 1.00 98.19 165 PHE A N 1
ATOM 1228 C CA . PHE A 1 165 ? -13.410 12.997 6.169 1.00 98.19 165 PHE A CA 1
ATOM 1229 C C . PHE A 1 165 ? -12.511 12.099 7.040 1.00 98.19 165 PHE A C 1
ATOM 1231 O O . PHE A 1 165 ? -11.284 12.206 6.957 1.00 98.19 165 PHE A O 1
ATOM 1238 N N . PRO A 1 166 ? -13.081 11.209 7.874 1.00 97.56 166 PRO A N 1
ATOM 1239 C CA . PRO A 1 166 ? -12.291 10.345 8.748 1.00 97.56 166 PRO A CA 1
ATOM 1240 C C . PRO A 1 166 ? -11.487 9.296 7.965 1.00 97.56 166 PRO A C 1
ATOM 1242 O O . PRO A 1 166 ? -11.907 8.825 6.906 1.00 97.56 166 PRO A O 1
ATOM 1245 N N . ALA A 1 167 ? -10.339 8.899 8.519 1.00 97.25 167 ALA A N 1
ATOM 1246 C CA . ALA A 1 167 ? -9.669 7.667 8.110 1.00 97.25 167 ALA A CA 1
ATOM 1247 C C . ALA A 1 167 ? -10.464 6.454 8.614 1.00 97.25 167 ALA A C 1
ATOM 1249 O O . ALA A 1 167 ? -11.112 6.526 9.659 1.00 97.25 167 ALA A O 1
ATOM 1250 N N . GLY A 1 168 ? -10.362 5.327 7.910 1.00 96.56 168 GLY A N 1
ATOM 1251 C CA . GLY A 1 168 ? -10.677 4.035 8.516 1.00 96.56 168 GLY A CA 1
ATOM 1252 C C . GLY A 1 168 ? -9.674 3.707 9.627 1.00 96.56 168 GLY A C 1
ATOM 1253 O O . GLY A 1 168 ? -8.508 4.105 9.543 1.00 96.56 168 GLY A O 1
ATOM 1254 N N . VAL A 1 169 ? -10.122 2.976 10.642 1.00 91.38 169 VAL A N 1
ATOM 1255 C CA . VAL A 1 169 ? -9.295 2.459 11.742 1.00 91.38 169 VAL A CA 1
ATOM 1256 C C . VAL A 1 169 ? -9.515 0.960 11.832 1.00 91.38 169 VAL A C 1
ATOM 1258 O O . VAL A 1 169 ? -10.694 0.556 11.710 1.00 91.38 169 VAL A O 1
#